Protein AF-A0A8S2SMK5-F1 (afdb_monomer_lite)

Organism: NCBI:txid1234261

Foldseek 3Di:
DLLVVLLVVLVCLVVDPLVVCVVVCVVSLVVLLVVLVVCLVVLVNLQDLVSVVVSLSSLLSSLSSCLRHPLVCNVVSVVSLLSSLLSQLQDPDQSSVLVSLVVLLVLQVLQPDPVCVVSSSHDHLVVSLVSCLVSLVLLSLVVHDPVDPSSVVSNVSVCVSNVVVDDPVSVVVSVVSD

Sequence (178 aa):
EYNALLSIFANCLDYIFIDKYQHLFNEHVEQAMKHVKKVLNEEENIFEVTTSDSMFDLLTTLKTICCSAWSDRIEIIHKLQLNIISKLLQSPNMKLKTNALEELVIMIENSTTVLLNVTHKSIDCDILSQWIIESSIVSEVLKGDMNNSNYITNTGKLFKFIGPKLTKTDIETIWKAE

Structure (mmCIF, N/CA/C/O backbone):
data_AF-A0A8S2SMK5-F1
#
_entry.id   AF-A0A8S2SMK5-F1
#
loop_
_atom_site.group_PDB
_atom_site.id
_atom_site.type_symbol
_atom_site.label_atom_id
_atom_site.label_alt_id
_atom_site.label_comp_id
_atom_site.label_asym_id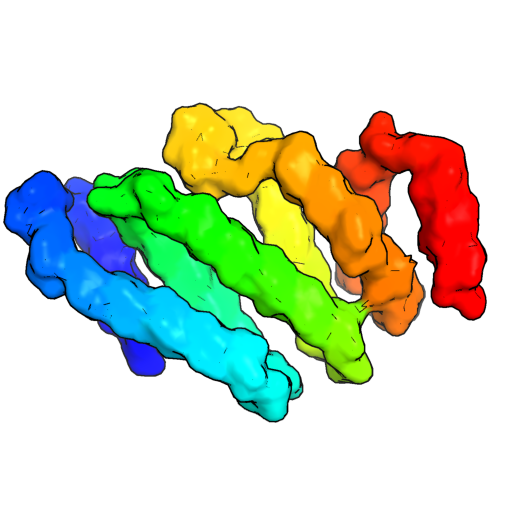
_atom_site.label_entity_id
_atom_site.label_seq_id
_atom_site.pdbx_PDB_ins_code
_atom_site.Cartn_x
_atom_site.Cartn_y
_atom_site.Cartn_z
_atom_site.occupancy
_atom_site.B_iso_or_equiv
_atom_site.auth_seq_id
_atom_site.auth_comp_id
_atom_site.auth_asym_id
_atom_site.auth_atom_id
_atom_site.pdbx_PDB_model_num
ATOM 1 N N . GLU A 1 1 ? 20.115 1.189 2.488 1.00 68.62 1 GLU A N 1
ATOM 2 C CA . GLU A 1 1 ? 21.110 1.072 1.391 1.00 68.62 1 GLU A CA 1
ATOM 3 C C . GLU A 1 1 ? 20.470 0.794 0.030 1.00 68.62 1 GLU A C 1
ATOM 5 O O . GLU A 1 1 ? 20.688 1.590 -0.875 1.00 68.62 1 GLU A O 1
ATOM 10 N N . TYR A 1 2 ? 19.621 -0.236 -0.116 1.00 81.06 2 TYR A N 1
ATOM 11 C CA . TYR A 1 2 ? 18.936 -0.544 -1.389 1.00 81.06 2 TYR A CA 1
ATOM 12 C C . TYR A 1 2 ? 18.244 0.664 -2.043 1.00 81.06 2 TYR A C 1
ATOM 14 O O . TYR A 1 2 ? 18.456 0.922 -3.225 1.00 81.06 2 TYR A O 1
ATOM 22 N N . ASN A 1 3 ? 17.473 1.443 -1.275 1.00 85.69 3 ASN A N 1
ATOM 23 C CA . ASN A 1 3 ? 16.759 2.602 -1.819 1.00 85.69 3 ASN A CA 1
ATOM 24 C C . ASN A 1 3 ? 17.701 3.702 -2.342 1.00 85.69 3 ASN A C 1
ATOM 26 O O . ASN A 1 3 ? 17.424 4.324 -3.361 1.00 85.69 3 ASN A O 1
ATOM 30 N N . ALA A 1 4 ? 18.849 3.917 -1.694 1.00 85.56 4 ALA A N 1
ATOM 31 C CA . ALA A 1 4 ? 19.801 4.946 -2.113 1.00 85.56 4 ALA A CA 1
ATOM 32 C C . ALA A 1 4 ? 20.405 4.637 -3.494 1.00 85.56 4 ALA A C 1
ATOM 34 O O . ALA A 1 4 ? 20.601 5.540 -4.298 1.00 85.56 4 ALA A O 1
ATOM 35 N N . LEU A 1 5 ? 20.649 3.358 -3.790 1.00 85.12 5 LEU A N 1
ATOM 36 C CA . LEU A 1 5 ? 21.163 2.928 -5.093 1.00 85.12 5 LEU A CA 1
ATOM 37 C C . LEU A 1 5 ? 20.062 2.894 -6.158 1.00 85.12 5 LEU A C 1
ATOM 39 O O . LEU A 1 5 ? 20.245 3.395 -7.266 1.00 85.12 5 LEU A O 1
ATOM 43 N N . LEU A 1 6 ? 18.909 2.314 -5.820 1.00 86.62 6 LEU A N 1
ATOM 44 C CA . LEU A 1 6 ? 17.818 2.137 -6.774 1.00 86.62 6 LEU A CA 1
ATOM 45 C C . LEU A 1 6 ? 17.124 3.456 -7.130 1.00 86.62 6 LEU A C 1
ATOM 47 O O . LEU A 1 6 ? 16.672 3.599 -8.260 1.00 86.62 6 LEU A O 1
ATOM 51 N N . SER A 1 7 ? 17.070 4.434 -6.225 1.00 87.19 7 SER A N 1
ATOM 52 C CA . SER A 1 7 ? 16.447 5.736 -6.513 1.00 87.19 7 SER A CA 1
ATOM 53 C C . SER A 1 7 ? 17.208 6.519 -7.586 1.00 87.19 7 SER A C 1
ATOM 55 O O . SER A 1 7 ? 16.588 7.129 -8.453 1.00 87.19 7 SER A O 1
ATOM 57 N N . ILE A 1 8 ? 18.545 6.435 -7.607 1.00 84.38 8 ILE A N 1
ATOM 58 C CA . ILE A 1 8 ? 19.367 7.011 -8.684 1.00 84.38 8 ILE A CA 1
ATOM 59 C C . ILE A 1 8 ? 19.000 6.363 -10.019 1.00 84.38 8 ILE A C 1
ATOM 61 O O . ILE A 1 8 ? 18.773 7.063 -11.002 1.00 84.38 8 ILE A O 1
ATOM 65 N N . PHE A 1 9 ? 18.892 5.032 -10.046 1.00 82.94 9 PHE A N 1
ATOM 66 C CA . PHE A 1 9 ? 18.474 4.320 -11.249 1.00 82.94 9 PHE A CA 1
ATOM 67 C C . PHE A 1 9 ? 17.063 4.727 -11.688 1.00 82.94 9 PHE A C 1
ATOM 69 O O . PHE A 1 9 ? 16.876 5.027 -12.863 1.00 82.94 9 PHE A O 1
ATOM 76 N N . ALA A 1 10 ? 16.109 4.820 -10.754 1.00 84.38 10 ALA A N 1
ATOM 77 C CA . ALA A 1 10 ? 14.742 5.259 -11.026 1.00 84.38 10 ALA A CA 1
ATOM 78 C C . ALA A 1 10 ? 14.699 6.644 -11.696 1.00 84.38 10 ALA A C 1
ATOM 80 O O . ALA A 1 10 ? 14.004 6.824 -12.692 1.00 84.38 10 ALA A O 1
ATOM 81 N N . ASN A 1 11 ? 15.513 7.587 -11.216 1.00 85.44 11 ASN A N 1
ATOM 82 C CA . ASN A 1 11 ? 15.624 8.934 -11.785 1.00 85.44 11 ASN A CA 1
ATOM 83 C C . ASN A 1 11 ? 16.280 8.962 -13.174 1.00 85.44 11 ASN A C 1
ATOM 85 O O . ASN A 1 11 ? 16.116 9.926 -13.920 1.00 85.44 11 ASN A O 1
ATOM 89 N N . CYS A 1 12 ? 17.042 7.927 -13.524 1.00 85.00 12 CYS A N 1
ATOM 90 C CA . CYS A 1 12 ? 17.715 7.817 -14.812 1.00 85.00 12 CYS A CA 1
ATOM 91 C C . CYS A 1 12 ? 16.944 6.977 -15.840 1.00 85.00 12 CYS A C 1
ATOM 93 O O . CYS A 1 12 ? 17.407 6.886 -16.976 1.00 85.00 12 CYS A O 1
ATOM 95 N N . LEU A 1 13 ? 15.799 6.377 -15.487 1.00 82.19 13 LEU A N 1
ATOM 96 C CA . LEU A 1 13 ? 15.061 5.453 -16.364 1.00 82.19 13 LEU A CA 1
ATOM 97 C C . LEU A 1 13 ? 14.728 6.064 -17.728 1.00 82.19 13 LEU A C 1
ATOM 99 O O . LEU A 1 13 ? 14.891 5.389 -18.739 1.00 82.19 13 LEU A O 1
ATOM 103 N N . ASP A 1 14 ? 14.355 7.344 -17.763 1.00 80.50 14 ASP A N 1
ATOM 104 C CA . ASP A 1 14 ? 14.006 8.058 -19.001 1.00 80.50 14 ASP A CA 1
ATOM 105 C C . ASP A 1 14 ? 15.197 8.227 -19.963 1.00 80.50 14 ASP A C 1
ATOM 107 O O . ASP A 1 14 ? 15.019 8.476 -21.155 1.00 80.50 1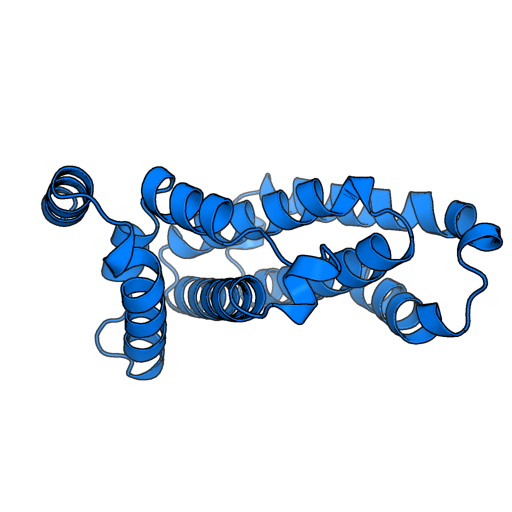4 ASP A O 1
ATOM 111 N N . TYR A 1 15 ? 16.423 8.077 -19.457 1.00 82.44 15 TYR A N 1
ATOM 112 C CA . TYR A 1 15 ? 17.667 8.234 -20.213 1.00 82.44 15 TYR A CA 1
ATOM 113 C C . TYR A 1 15 ? 18.342 6.896 -20.531 1.00 82.44 15 TYR A C 1
ATOM 115 O O . TYR A 1 15 ? 19.330 6.858 -21.269 1.00 82.44 15 TYR A O 1
ATOM 123 N N . ILE A 1 16 ? 17.841 5.792 -19.970 1.00 81.50 16 ILE A N 1
ATOM 124 C CA . ILE A 1 16 ? 18.416 4.460 -20.134 1.00 81.50 16 ILE A CA 1
ATOM 125 C C . ILE A 1 16 ? 17.614 3.695 -21.179 1.00 81.50 16 ILE A C 1
ATOM 127 O O . ILE A 1 16 ? 16.389 3.641 -21.150 1.00 81.50 16 ILE A O 1
ATOM 131 N N . PHE A 1 17 ? 18.323 3.027 -22.088 1.00 81.31 17 PHE A N 1
ATOM 132 C CA . PHE A 1 17 ? 17.701 2.113 -23.041 1.00 81.31 17 PHE A CA 1
ATOM 133 C C . PHE A 1 17 ? 17.264 0.830 -22.313 1.00 81.31 17 PHE A C 1
ATOM 135 O O . PHE A 1 17 ? 18.019 -0.146 -22.244 1.00 81.31 17 PHE A O 1
ATOM 142 N N . ILE A 1 18 ? 16.076 0.871 -21.700 1.00 80.69 18 ILE A N 1
ATOM 143 C CA . ILE A 1 18 ? 15.608 -0.125 -20.726 1.00 80.69 18 ILE A CA 1
ATOM 144 C C . I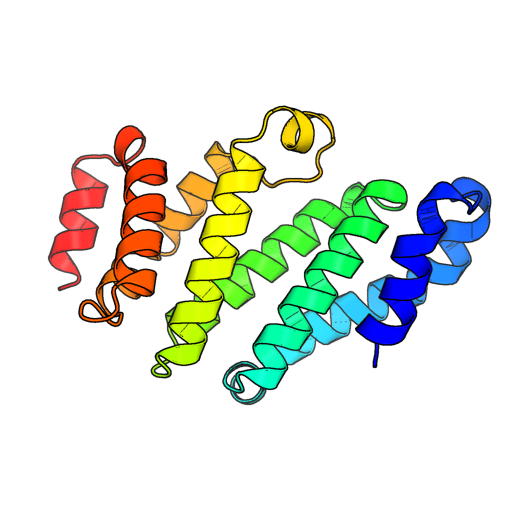LE A 1 18 ? 15.659 -1.548 -21.289 1.00 80.69 18 ILE A C 1
ATOM 146 O O . ILE A 1 18 ? 16.208 -2.440 -20.644 1.00 80.69 18 ILE A O 1
ATOM 150 N N . ASP A 1 19 ? 15.254 -1.729 -22.547 1.00 81.00 19 ASP A N 1
ATOM 151 C CA . ASP A 1 19 ? 15.229 -3.026 -23.232 1.00 81.00 19 ASP A CA 1
ATOM 152 C C . ASP A 1 19 ? 16.602 -3.699 -23.271 1.00 81.00 19 ASP A C 1
ATOM 154 O O . ASP A 1 19 ? 16.720 -4.923 -23.182 1.00 81.00 19 ASP A O 1
ATOM 158 N N . LYS A 1 20 ? 17.661 -2.887 -23.367 1.00 81.50 20 LYS A N 1
ATOM 159 C CA . LYS A 1 20 ? 19.040 -3.360 -23.449 1.00 81.50 20 LYS A CA 1
ATOM 160 C C . LYS A 1 20 ? 19.637 -3.629 -22.074 1.00 81.50 20 LYS A C 1
ATOM 162 O O . LYS A 1 20 ? 20.402 -4.578 -21.931 1.00 81.50 20 LYS A O 1
ATOM 167 N N . TYR A 1 21 ? 19.316 -2.811 -21.074 1.00 80.94 21 TYR A N 1
ATOM 168 C CA . TYR A 1 21 ? 20.013 -2.815 -19.783 1.00 80.94 21 TYR A CA 1
ATOM 169 C C . TYR A 1 21 ? 19.212 -3.415 -18.624 1.00 80.94 21 TYR A C 1
ATOM 171 O O . TYR A 1 21 ? 19.798 -3.661 -17.572 1.00 80.94 21 TYR A O 1
ATOM 179 N N . GLN A 1 22 ? 17.926 -3.731 -18.812 1.00 83.75 22 GLN A N 1
ATOM 180 C CA . GLN A 1 22 ? 17.062 -4.342 -17.793 1.00 83.75 22 GLN A CA 1
ATOM 181 C C . GLN A 1 22 ? 17.732 -5.531 -17.084 1.00 83.75 22 GLN A C 1
ATOM 183 O O . GLN A 1 22 ? 17.763 -5.598 -15.857 1.00 83.75 22 GLN A O 1
ATOM 188 N N . HIS A 1 23 ? 18.371 -6.430 -17.835 1.00 84.75 23 HIS A N 1
ATOM 189 C CA . HIS A 1 23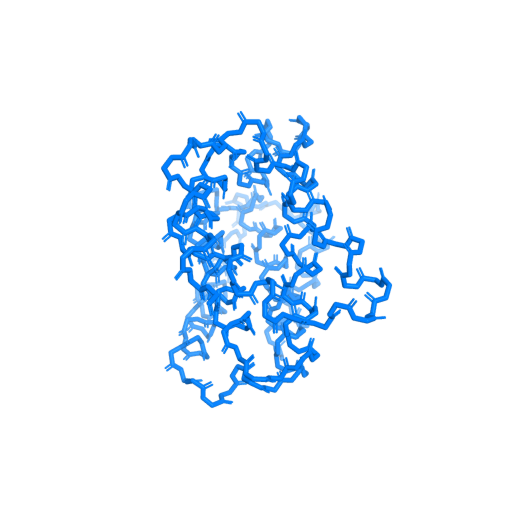 ? 18.969 -7.653 -17.296 1.00 84.75 23 HIS A CA 1
ATOM 190 C C . HIS A 1 23 ? 20.065 -7.399 -16.245 1.00 84.75 23 HIS A C 1
ATOM 192 O O . HIS A 1 23 ? 20.220 -8.217 -15.343 1.00 84.75 23 HIS A O 1
ATOM 198 N N . LEU A 1 24 ? 20.779 -6.267 -16.314 1.00 83.62 24 LEU A N 1
ATOM 199 C CA . LEU A 1 24 ? 21.824 -5.905 -15.345 1.00 83.62 24 LEU A CA 1
ATOM 200 C C . LEU A 1 24 ? 21.243 -5.533 -13.975 1.00 83.62 24 LEU A C 1
ATOM 202 O O . LEU A 1 24 ? 21.856 -5.774 -12.936 1.00 83.62 24 LEU A O 1
ATOM 206 N N . PHE A 1 25 ? 20.048 -4.946 -13.971 1.00 83.38 25 PHE A N 1
ATOM 207 C CA . PHE A 1 25 ? 19.390 -4.465 -12.757 1.00 83.38 25 PHE A CA 1
ATOM 208 C C . PHE A 1 25 ? 18.401 -5.477 -12.182 1.00 83.38 25 PHE A C 1
ATOM 210 O O . PHE A 1 25 ? 18.034 -5.371 -11.014 1.00 83.38 25 PHE A O 1
ATOM 217 N N . ASN A 1 26 ? 18.017 -6.484 -12.969 1.00 87.44 26 ASN A N 1
ATOM 218 C CA . ASN A 1 26 ? 17.040 -7.495 -12.589 1.00 87.44 26 ASN A CA 1
ATOM 219 C C . ASN A 1 26 ? 17.343 -8.145 -11.229 1.00 87.44 26 ASN A C 1
ATOM 221 O O . ASN A 1 26 ? 16.477 -8.215 -10.360 1.00 87.44 26 ASN A O 1
ATOM 225 N N . GLU A 1 27 ? 18.584 -8.593 -11.029 1.00 88.38 27 GLU A N 1
ATOM 226 C CA . GLU A 1 27 ? 18.980 -9.252 -9.783 1.00 88.38 27 GLU A CA 1
ATOM 227 C C . GLU A 1 27 ? 18.865 -8.310 -8.577 1.00 88.38 27 GLU A C 1
ATOM 229 O O . GLU A 1 27 ? 18.391 -8.712 -7.517 1.00 88.38 27 GLU A O 1
ATOM 234 N N . HIS A 1 28 ? 19.228 -7.040 -8.746 1.00 88.19 28 HIS A N 1
ATOM 235 C CA . HIS A 1 28 ? 19.186 -6.040 -7.682 1.00 88.19 28 HIS A CA 1
ATOM 236 C C . HIS A 1 28 ? 17.747 -5.694 -7.280 1.00 88.19 28 HIS A C 1
ATOM 238 O O . HIS A 1 28 ? 17.453 -5.557 -6.092 1.00 88.19 28 HIS A O 1
ATOM 244 N N . VAL A 1 29 ? 16.838 -5.609 -8.256 1.00 89.81 29 VAL A N 1
ATOM 245 C CA . VAL A 1 29 ? 15.400 -5.432 -8.007 1.00 89.81 29 VAL A CA 1
ATOM 246 C C . VAL A 1 29 ? 14.833 -6.644 -7.266 1.00 89.81 29 VAL A C 1
ATOM 248 O O . VAL A 1 29 ? 14.162 -6.479 -6.248 1.00 89.81 29 VAL A O 1
ATOM 251 N N . GLU A 1 30 ? 15.177 -7.863 -7.690 1.00 90.75 30 GLU A N 1
ATOM 252 C CA . GLU A 1 30 ? 14.767 -9.092 -6.999 1.00 90.75 30 GLU A CA 1
ATOM 253 C C . GLU A 1 30 ? 15.295 -9.168 -5.562 1.00 90.75 30 GLU A C 1
ATOM 255 O O . GLU A 1 30 ? 14.567 -9.545 -4.642 1.00 90.75 30 GLU A O 1
ATOM 260 N N . GLN A 1 31 ? 16.555 -8.796 -5.338 1.00 91.19 31 GLN A N 1
ATOM 261 C CA . GLN A 1 31 ? 17.145 -8.756 -4.001 1.00 91.19 31 GLN A CA 1
ATOM 262 C C . GLN A 1 31 ? 16.448 -7.725 -3.106 1.00 91.19 31 GLN A C 1
ATOM 264 O O . GLN A 1 31 ? 16.132 -8.040 -1.960 1.00 91.19 31 GLN A O 1
ATOM 269 N N . ALA A 1 32 ? 16.137 -6.535 -3.625 1.00 91.75 32 ALA A N 1
ATOM 270 C CA . ALA A 1 32 ? 15.398 -5.519 -2.883 1.00 91.75 32 ALA A CA 1
ATOM 271 C C . ALA A 1 32 ? 13.969 -5.980 -2.541 1.00 91.75 32 ALA A C 1
ATOM 273 O O . ALA A 1 32 ? 13.531 -5.836 -1.401 1.00 91.75 32 ALA A O 1
ATOM 274 N N . MET A 1 33 ? 13.264 -6.627 -3.474 1.00 91.06 33 MET A N 1
ATOM 275 C CA . MET A 1 33 ? 11.945 -7.214 -3.204 1.00 91.06 33 MET A CA 1
ATOM 276 C C . MET A 1 33 ? 12.015 -8.340 -2.162 1.00 91.06 33 MET A C 1
ATOM 278 O O . MET A 1 33 ? 11.153 -8.433 -1.286 1.00 91.06 33 MET A O 1
ATOM 282 N N . LYS A 1 34 ? 13.044 -9.197 -2.220 1.00 91.25 34 LYS A N 1
ATOM 283 C CA . LYS A 1 34 ? 13.296 -10.231 -1.201 1.00 91.25 34 LYS A CA 1
ATOM 284 C C . LYS A 1 34 ? 13.612 -9.622 0.159 1.00 91.25 34 LYS A C 1
ATOM 286 O O . LYS A 1 34 ? 13.148 -10.150 1.163 1.00 91.25 34 LYS A O 1
ATOM 291 N N . HIS A 1 35 ? 14.357 -8.521 0.196 1.00 90.00 35 HIS A N 1
ATOM 292 C CA . HIS A 1 35 ? 14.642 -7.796 1.427 1.00 90.00 35 HIS A CA 1
ATOM 293 C C . HIS A 1 35 ? 13.355 -7.262 2.063 1.00 90.00 35 HIS A C 1
ATOM 295 O O . HIS A 1 35 ? 13.103 -7.562 3.225 1.00 90.00 35 HIS A O 1
ATOM 301 N N . VAL A 1 36 ? 12.488 -6.594 1.291 1.00 89.75 36 VAL A N 1
ATOM 302 C CA . VAL A 1 36 ? 11.178 -6.135 1.789 1.00 89.75 36 VAL A CA 1
ATOM 303 C C . VAL A 1 36 ? 10.347 -7.306 2.316 1.00 89.75 36 VAL A C 1
ATOM 305 O O . VAL A 1 36 ? 9.804 -7.224 3.411 1.00 89.75 36 VAL A O 1
ATOM 308 N N . LYS A 1 37 ? 10.291 -8.433 1.592 1.00 89.38 37 LYS A N 1
ATOM 309 C CA . LYS A 1 37 ? 9.600 -9.653 2.056 1.00 89.38 37 LYS A CA 1
ATOM 310 C C . LYS A 1 37 ? 10.181 -10.204 3.357 1.00 89.38 37 LYS A C 1
ATOM 312 O O . LYS A 1 37 ? 9.432 -10.660 4.211 1.00 89.38 37 LYS A O 1
ATOM 317 N N . LYS A 1 38 ? 11.506 -10.195 3.495 1.00 88.38 38 LYS A N 1
ATOM 318 C CA . LYS A 1 38 ? 12.193 -10.677 4.693 1.00 88.38 38 LYS A CA 1
ATOM 319 C C . LYS A 1 38 ? 11.853 -9.801 5.897 1.00 88.38 38 LYS A C 1
ATOM 321 O O . LYS A 1 38 ? 11.398 -10.337 6.898 1.00 88.38 38 LYS A O 1
ATOM 326 N N . VAL A 1 39 ? 11.986 -8.481 5.759 1.00 84.75 39 VAL A N 1
ATOM 327 C CA . VAL A 1 39 ? 11.618 -7.524 6.814 1.00 84.75 39 VAL A CA 1
ATOM 328 C C . VAL A 1 39 ? 10.131 -7.643 7.144 1.00 84.75 39 VAL A C 1
ATOM 330 O O . VAL A 1 39 ? 9.778 -7.687 8.312 1.00 84.75 39 VAL A O 1
ATOM 333 N N . LEU A 1 40 ? 9.265 -7.814 6.136 1.00 83.94 40 LEU A N 1
ATOM 334 C CA . LEU A 1 40 ? 7.834 -8.045 6.337 1.00 83.94 40 LEU A CA 1
ATOM 335 C C . LEU A 1 40 ? 7.551 -9.284 7.212 1.00 83.94 40 LEU A C 1
ATOM 337 O O . LEU A 1 40 ? 6.578 -9.296 7.965 1.00 83.94 40 LEU A O 1
ATOM 341 N N . ASN A 1 41 ? 8.367 -10.332 7.104 1.00 83.31 41 ASN A N 1
ATOM 342 C CA . ASN A 1 41 ? 8.210 -11.566 7.876 1.00 83.31 41 ASN A CA 1
ATOM 343 C C . ASN A 1 41 ? 8.839 -11.486 9.276 1.00 83.31 41 ASN A C 1
ATOM 345 O O . ASN A 1 41 ? 8.419 -12.216 10.168 1.00 83.31 41 ASN A O 1
ATOM 349 N N . GLU A 1 42 ? 9.822 -10.612 9.474 1.00 80.56 42 GLU A N 1
ATOM 350 C CA . GLU A 1 42 ? 10.478 -10.366 10.758 1.00 80.56 42 GLU A CA 1
ATOM 351 C C . GLU A 1 42 ? 9.703 -9.277 11.514 1.00 80.56 42 GLU A C 1
ATOM 353 O O . GLU A 1 42 ? 9.991 -8.089 11.390 1.00 80.56 42 GLU A O 1
ATOM 358 N N . GLU A 1 43 ? 8.674 -9.691 12.263 1.00 66.81 43 GLU A N 1
ATOM 359 C CA . GLU A 1 43 ? 7.679 -8.794 12.876 1.00 66.81 43 GLU A CA 1
ATOM 360 C C . GLU A 1 43 ? 8.294 -7.630 13.665 1.00 66.81 43 GLU A C 1
ATOM 362 O O . GLU A 1 43 ? 7.827 -6.504 13.533 1.00 66.81 43 GLU A O 1
ATOM 367 N N . GLU A 1 44 ? 9.375 -7.864 14.410 1.00 70.69 44 GLU A N 1
ATOM 368 C CA . GLU A 1 44 ? 10.024 -6.847 15.248 1.00 70.69 44 GLU A CA 1
ATOM 369 C C . GLU A 1 44 ? 10.575 -5.651 14.450 1.00 70.69 44 GLU A C 1
ATOM 371 O O . GLU A 1 44 ? 10.475 -4.513 14.906 1.00 70.69 44 GLU A O 1
ATOM 376 N N . ASN A 1 45 ? 11.087 -5.875 13.236 1.00 68.12 45 ASN A N 1
ATOM 377 C CA . ASN A 1 45 ? 11.800 -4.848 12.465 1.00 68.12 45 ASN A CA 1
ATOM 378 C C . ASN A 1 45 ? 10.862 -3.791 11.858 1.00 68.12 45 ASN A C 1
ATOM 380 O O . ASN A 1 45 ? 11.250 -2.642 11.652 1.00 68.12 45 ASN A O 1
ATOM 384 N N . ILE A 1 46 ? 9.612 -4.160 11.567 1.00 72.75 46 ILE A N 1
ATOM 385 C CA . ILE A 1 46 ? 8.622 -3.262 10.946 1.00 72.75 46 ILE A CA 1
ATOM 386 C C . ILE A 1 46 ? 8.092 -2.234 11.945 1.00 72.75 46 ILE A C 1
ATOM 388 O O . ILE A 1 46 ? 7.642 -1.160 11.546 1.00 72.75 46 ILE A O 1
ATOM 392 N N . PHE A 1 47 ? 8.136 -2.547 13.242 1.00 77.44 47 PHE A N 1
ATOM 393 C CA . PHE A 1 47 ? 7.586 -1.683 14.283 1.00 77.44 47 PHE A CA 1
ATOM 394 C C . PHE A 1 47 ? 8.484 -0.484 14.634 1.00 77.44 47 PHE A C 1
ATOM 396 O O . PHE A 1 47 ? 8.175 0.296 15.540 1.00 77.44 47 PHE A O 1
ATOM 403 N N . GLU A 1 48 ? 9.566 -0.281 13.885 1.00 82.62 48 GLU A N 1
ATOM 404 C CA . GLU A 1 48 ? 10.369 0.932 13.927 1.00 82.62 48 GLU A CA 1
ATOM 405 C C . GLU A 1 48 ? 9.920 1.930 12.853 1.00 82.62 48 GLU A C 1
ATOM 407 O O . GLU A 1 48 ? 9.874 1.624 11.662 1.00 82.62 48 GLU A O 1
ATOM 412 N N . VAL A 1 49 ? 9.647 3.171 13.267 1.00 75.88 49 VAL A N 1
ATOM 413 C CA . VAL A 1 49 ? 9.148 4.234 12.372 1.00 75.88 49 VAL A CA 1
ATOM 414 C C . VAL A 1 49 ? 10.123 4.511 11.230 1.00 75.88 49 VAL A C 1
ATOM 416 O O . VAL A 1 49 ? 9.723 4.554 10.071 1.00 75.88 49 VAL A O 1
ATOM 419 N N . THR A 1 50 ? 11.414 4.620 11.544 1.00 79.31 50 THR A N 1
ATOM 420 C CA . THR A 1 50 ? 12.481 4.826 10.555 1.00 79.31 50 THR A CA 1
ATOM 421 C C . THR A 1 50 ? 12.528 3.709 9.519 1.00 79.31 50 THR A C 1
ATOM 423 O O . THR A 1 50 ? 12.732 3.966 8.334 1.00 79.31 50 THR A O 1
ATOM 426 N N . THR A 1 51 ? 12.305 2.472 9.959 1.00 81.06 51 THR A N 1
ATOM 427 C CA . THR A 1 51 ? 12.275 1.305 9.081 1.00 81.06 51 THR A CA 1
ATOM 428 C C . THR A 1 51 ? 11.032 1.344 8.197 1.00 81.06 51 THR A C 1
ATOM 430 O O . THR A 1 51 ? 11.161 1.152 6.989 1.00 81.06 51 THR A O 1
ATOM 433 N N . SER A 1 52 ? 9.860 1.694 8.741 1.00 81.06 52 SER A N 1
ATOM 434 C CA . SER A 1 52 ? 8.623 1.847 7.960 1.00 81.06 52 SER A CA 1
ATOM 435 C C . SER A 1 52 ? 8.730 2.898 6.850 1.00 81.06 52 SER A C 1
ATOM 437 O O . SER A 1 52 ? 8.432 2.583 5.698 1.00 81.06 52 SER A O 1
ATOM 439 N N . ASP A 1 53 ? 9.261 4.084 7.155 1.00 86.31 53 ASP A N 1
ATOM 440 C CA . ASP A 1 53 ? 9.433 5.162 6.174 1.00 86.31 53 ASP A CA 1
ATOM 441 C C . ASP A 1 53 ? 10.401 4.720 5.065 1.00 86.31 53 ASP A C 1
ATOM 443 O O . ASP A 1 53 ? 10.099 4.806 3.876 1.00 86.31 53 ASP A O 1
ATOM 447 N N . SER A 1 54 ? 11.526 4.104 5.452 1.00 87.69 54 SER A N 1
ATOM 448 C CA . SER A 1 54 ? 12.511 3.589 4.495 1.00 87.69 54 SER A CA 1
ATOM 449 C C . SER A 1 54 ? 11.962 2.478 3.588 1.00 87.69 54 SER A C 1
ATOM 451 O O . SER A 1 54 ? 12.400 2.339 2.441 1.00 87.69 54 SER A O 1
ATOM 453 N N . MET A 1 55 ? 11.004 1.683 4.080 1.00 89.19 55 MET A N 1
ATOM 454 C CA . MET A 1 55 ? 10.342 0.641 3.299 1.00 89.19 55 MET A CA 1
ATOM 455 C C . MET A 1 55 ? 9.366 1.233 2.287 1.00 89.19 55 MET A C 1
ATOM 457 O O . MET A 1 55 ? 9.346 0.766 1.148 1.00 89.19 55 MET A O 1
ATOM 461 N N . PHE A 1 56 ? 8.585 2.247 2.667 1.00 90.88 56 PHE A N 1
ATOM 462 C CA . PHE A 1 56 ? 7.689 2.929 1.732 1.00 90.88 56 PHE A CA 1
ATOM 463 C C . PHE A 1 56 ? 8.461 3.675 0.642 1.00 90.88 56 PHE A C 1
ATOM 465 O O . PHE A 1 56 ? 8.112 3.558 -0.537 1.00 90.88 56 PHE A O 1
ATOM 472 N N . ASP A 1 57 ? 9.583 4.311 0.988 1.00 91.06 57 ASP A N 1
ATOM 473 C CA . ASP A 1 57 ? 10.485 4.906 -0.000 1.00 91.06 57 ASP A CA 1
ATOM 474 C C . ASP A 1 57 ? 11.026 3.848 -0.976 1.00 91.06 57 ASP A C 1
ATOM 476 O O . ASP A 1 57 ? 10.987 4.024 -2.198 1.00 91.06 57 ASP A O 1
ATOM 480 N N . LEU A 1 58 ? 11.500 2.710 -0.450 1.00 92.06 58 LEU A N 1
ATOM 481 C CA . LEU A 1 58 ? 12.008 1.611 -1.272 1.00 92.06 58 LEU A CA 1
ATOM 482 C C . LEU A 1 58 ? 10.921 1.036 -2.187 1.00 92.06 58 LEU A C 1
ATOM 484 O O . LEU A 1 58 ? 11.185 0.787 -3.362 1.00 92.06 58 LEU A O 1
ATOM 488 N N . LEU A 1 59 ? 9.707 0.829 -1.677 1.00 91.62 59 LEU A N 1
ATOM 489 C CA . LEU A 1 59 ? 8.578 0.335 -2.466 1.00 91.62 59 LEU A CA 1
ATOM 490 C C . LEU A 1 59 ? 8.174 1.319 -3.562 1.00 91.62 59 LEU A C 1
ATOM 492 O O . LEU A 1 59 ? 7.909 0.888 -4.683 1.00 91.62 59 LEU A O 1
ATOM 496 N N . THR A 1 60 ? 8.191 2.621 -3.284 1.00 90.31 60 THR A N 1
ATOM 497 C CA . THR A 1 60 ? 7.917 3.665 -4.280 1.00 90.31 60 THR A CA 1
ATOM 498 C C . THR A 1 60 ? 8.961 3.656 -5.396 1.00 90.31 60 THR A C 1
ATOM 500 O O . THR A 1 60 ? 8.618 3.671 -6.585 1.00 90.31 60 THR A O 1
ATOM 503 N N . THR A 1 61 ? 10.239 3.539 -5.033 1.00 90.81 61 THR A N 1
ATOM 504 C CA . THR A 1 61 ? 11.345 3.391 -5.986 1.00 90.81 61 THR A CA 1
ATOM 505 C C . THR A 1 61 ? 11.197 2.118 -6.821 1.00 90.81 61 THR A C 1
ATOM 507 O O . THR A 1 61 ? 11.273 2.167 -8.051 1.00 90.81 61 THR A O 1
ATOM 510 N N . LEU A 1 62 ? 10.924 0.976 -6.181 1.00 91.50 62 LEU A N 1
ATOM 511 C CA . LEU A 1 62 ? 10.714 -0.302 -6.863 1.00 91.50 62 LEU A CA 1
ATOM 512 C C . LEU A 1 62 ? 9.514 -0.247 -7.808 1.00 91.50 62 LEU A C 1
ATOM 514 O O . LEU A 1 62 ? 9.612 -0.746 -8.930 1.00 91.50 62 LEU A O 1
ATOM 518 N N . LYS A 1 63 ? 8.410 0.384 -7.390 1.00 90.50 63 LYS A N 1
ATOM 519 C CA . LYS A 1 63 ? 7.222 0.579 -8.226 1.00 90.50 63 LYS A CA 1
ATOM 520 C C . LYS A 1 63 ? 7.584 1.356 -9.482 1.00 90.50 63 LYS A C 1
ATOM 522 O O . LYS A 1 63 ? 7.254 0.918 -10.578 1.00 90.50 63 LYS A O 1
ATOM 527 N N . THR A 1 64 ? 8.302 2.466 -9.326 1.00 88.19 64 THR A N 1
ATOM 528 C CA . THR A 1 64 ? 8.740 3.320 -10.438 1.00 88.19 64 THR A CA 1
ATOM 529 C C . THR A 1 64 ? 9.586 2.537 -11.440 1.00 88.19 64 THR A C 1
ATOM 531 O O . THR A 1 64 ? 9.306 2.562 -12.635 1.00 88.19 64 THR A O 1
ATOM 534 N N . ILE A 1 65 ? 10.558 1.764 -10.949 1.00 88.38 65 ILE A N 1
ATOM 535 C CA . ILE A 1 65 ? 11.412 0.916 -11.787 1.00 88.38 65 ILE A CA 1
ATOM 536 C C . ILE A 1 65 ? 10.604 -0.162 -12.511 1.00 88.38 65 ILE A C 1
ATOM 538 O O . ILE A 1 65 ? 10.736 -0.321 -13.724 1.00 88.38 65 ILE A O 1
ATOM 542 N N . CYS A 1 66 ? 9.754 -0.895 -11.792 1.00 89.06 66 CYS A N 1
ATOM 543 C CA . CYS A 1 66 ? 8.991 -1.995 -12.378 1.00 89.06 66 CYS A CA 1
ATOM 544 C C . CYS A 1 66 ? 7.937 -1.499 -13.369 1.00 89.06 66 CYS A C 1
ATOM 546 O O . CYS A 1 66 ? 7.723 -2.146 -14.384 1.00 89.06 66 CYS A O 1
ATOM 548 N N . CYS A 1 67 ? 7.358 -0.314 -13.167 1.00 86.62 67 CYS A N 1
ATOM 549 C CA . CYS A 1 67 ? 6.471 0.291 -14.161 1.00 86.62 67 CYS A CA 1
ATOM 550 C C . CYS A 1 67 ? 7.158 0.522 -15.512 1.00 86.62 67 CYS A C 1
ATOM 552 O O . CYS A 1 67 ? 6.504 0.410 -16.546 1.00 86.62 67 CYS A O 1
ATOM 554 N N . SER A 1 68 ? 8.456 0.832 -15.510 1.00 84.31 68 SER A N 1
ATOM 555 C CA . SER A 1 68 ? 9.212 1.088 -16.739 1.00 84.31 68 SER A CA 1
ATOM 556 C C . SER A 1 68 ? 9.851 -0.169 -17.334 1.00 84.31 68 SER A C 1
ATOM 558 O O . SER A 1 68 ? 9.983 -0.252 -18.550 1.00 84.31 68 SER A O 1
ATOM 560 N N . ALA A 1 69 ? 10.271 -1.128 -16.502 1.00 84.88 69 ALA A N 1
ATOM 561 C CA . ALA A 1 69 ? 11.106 -2.255 -16.932 1.00 84.88 69 ALA A CA 1
ATOM 562 C C . ALA A 1 69 ? 10.477 -3.649 -16.746 1.00 84.88 69 ALA A C 1
ATOM 564 O O . ALA A 1 69 ? 10.842 -4.570 -17.469 1.00 84.88 69 ALA A O 1
ATOM 565 N N . TRP A 1 70 ? 9.559 -3.823 -15.788 1.00 87.81 70 TRP A N 1
ATOM 566 C CA . TRP A 1 70 ? 8.990 -5.122 -15.387 1.00 87.81 70 TRP A CA 1
ATOM 567 C C . TRP A 1 70 ? 7.534 -4.980 -14.948 1.00 87.81 70 TRP A C 1
ATOM 569 O O . TRP A 1 70 ? 7.205 -5.063 -13.758 1.00 87.81 70 TRP A O 1
ATOM 579 N N . SER A 1 71 ? 6.649 -4.726 -15.910 1.00 84.56 71 SER A N 1
ATOM 580 C CA . SER A 1 71 ? 5.227 -4.513 -15.624 1.00 84.56 71 SER A CA 1
ATOM 581 C C . SER A 1 71 ? 4.562 -5.727 -14.965 1.00 84.56 71 SER A C 1
ATOM 583 O O . SER A 1 71 ? 3.637 -5.567 -14.171 1.00 84.56 71 SER A O 1
ATOM 585 N N . ASP A 1 72 ? 5.100 -6.926 -15.197 1.00 86.88 72 ASP A N 1
ATOM 586 C CA . ASP A 1 72 ? 4.708 -8.188 -14.566 1.00 86.88 72 ASP A CA 1
ATOM 587 C C . ASP A 1 72 ? 4.911 -8.210 -13.039 1.00 86.88 72 ASP A C 1
ATOM 589 O O . ASP A 1 72 ? 4.281 -9.002 -12.340 1.00 86.88 72 ASP A O 1
ATOM 593 N N . ARG A 1 73 ? 5.754 -7.327 -12.487 1.00 89.06 73 ARG A N 1
ATOM 594 C CA . ARG A 1 73 ? 6.086 -7.299 -11.048 1.00 89.06 73 ARG A CA 1
ATOM 595 C C . ARG A 1 73 ? 5.317 -6.262 -10.248 1.00 89.06 73 ARG A C 1
ATOM 597 O O . ARG A 1 73 ? 5.381 -6.279 -9.017 1.00 89.06 73 ARG A O 1
ATOM 604 N N . ILE A 1 74 ? 4.578 -5.378 -10.915 1.00 89.12 74 ILE A N 1
ATOM 605 C CA . ILE A 1 74 ? 3.835 -4.289 -10.268 1.00 89.12 74 ILE A CA 1
ATOM 606 C C . ILE A 1 74 ? 2.825 -4.843 -9.257 1.00 89.12 74 ILE A C 1
ATOM 608 O O . ILE A 1 74 ? 2.737 -4.347 -8.136 1.00 89.12 74 ILE A O 1
ATOM 612 N N . GLU A 1 75 ? 2.111 -5.915 -9.608 1.00 89.69 75 GLU A N 1
ATOM 613 C CA . GLU A 1 75 ? 1.129 -6.543 -8.718 1.00 89.69 75 GLU A CA 1
ATOM 614 C C . GLU A 1 75 ? 1.776 -7.064 -7.425 1.00 89.69 75 GLU A C 1
ATOM 616 O O . GLU A 1 75 ? 1.239 -6.888 -6.329 1.00 89.69 75 GLU A O 1
ATOM 621 N N . ILE A 1 76 ? 2.982 -7.635 -7.528 1.00 91.38 76 ILE A N 1
ATOM 622 C CA . ILE A 1 76 ? 3.745 -8.107 -6.367 1.00 91.38 76 ILE A CA 1
ATOM 623 C C . ILE A 1 76 ? 4.113 -6.926 -5.464 1.00 91.38 76 ILE A C 1
ATOM 625 O O . ILE A 1 76 ? 4.015 -7.041 -4.244 1.00 91.38 76 ILE A O 1
ATOM 629 N N . ILE A 1 77 ? 4.517 -5.794 -6.045 1.00 92.00 77 ILE A N 1
ATOM 630 C CA . ILE A 1 77 ? 4.871 -4.583 -5.293 1.00 92.00 77 ILE A CA 1
ATOM 631 C C . ILE A 1 77 ? 3.647 -4.007 -4.586 1.00 92.00 77 ILE A C 1
ATOM 633 O O . ILE A 1 77 ? 3.722 -3.744 -3.387 1.00 92.00 77 ILE A O 1
ATOM 637 N N . HIS A 1 78 ? 2.512 -3.885 -5.280 1.00 91.69 78 HIS A N 1
ATOM 638 C CA . HIS A 1 78 ? 1.261 -3.447 -4.662 1.00 91.69 78 HIS A CA 1
ATOM 639 C C . HIS A 1 78 ? 0.877 -4.357 -3.493 1.00 91.69 78 HIS A C 1
ATOM 641 O O . HIS A 1 78 ? 0.587 -3.869 -2.405 1.00 91.69 78 HIS A O 1
ATOM 647 N N . LYS A 1 79 ? 0.967 -5.682 -3.661 1.00 92.94 79 LYS A N 1
ATOM 648 C CA . LYS A 1 79 ? 0.684 -6.633 -2.580 1.00 92.94 79 LYS A CA 1
ATOM 649 C C . LYS A 1 79 ? 1.621 -6.462 -1.380 1.00 92.94 79 LYS A C 1
ATOM 651 O O . LYS A 1 79 ? 1.172 -6.560 -0.241 1.00 92.94 79 LYS A O 1
ATOM 656 N N . LEU A 1 80 ? 2.911 -6.200 -1.608 1.00 92.88 80 LEU A N 1
ATOM 657 C CA . LEU A 1 80 ? 3.855 -5.918 -0.521 1.00 92.88 80 LEU A CA 1
ATOM 658 C C . LEU A 1 80 ? 3.500 -4.626 0.218 1.00 92.88 80 LEU A C 1
ATOM 660 O O . LEU A 1 80 ? 3.498 -4.626 1.446 1.00 92.88 80 LEU A O 1
ATOM 664 N N . GLN A 1 81 ? 3.156 -3.565 -0.512 1.00 92.88 81 GLN A N 1
ATOM 665 C CA . GLN A 1 81 ? 2.749 -2.283 0.065 1.00 92.88 81 GLN A CA 1
ATOM 666 C C . GLN A 1 81 ? 1.498 -2.434 0.939 1.00 92.88 81 GLN A C 1
ATOM 668 O O . GLN A 1 81 ? 1.507 -2.021 2.097 1.00 92.88 81 GLN A O 1
ATOM 673 N N . LEU A 1 82 ? 0.468 -3.123 0.434 1.00 94.56 82 LEU A N 1
ATOM 674 C CA . LEU A 1 82 ? -0.753 -3.422 1.187 1.00 94.56 82 LEU A CA 1
ATOM 675 C C . LEU A 1 82 ? -0.468 -4.232 2.460 1.00 94.56 82 LEU A C 1
ATOM 677 O O . LEU A 1 82 ? -0.980 -3.912 3.531 1.00 94.56 82 LEU A O 1
ATOM 681 N N . ASN A 1 83 ? 0.394 -5.249 2.376 1.00 92.56 83 ASN A N 1
ATOM 682 C CA . ASN A 1 83 ? 0.754 -6.056 3.541 1.00 92.56 83 ASN A CA 1
ATOM 683 C C . ASN A 1 83 ? 1.481 -5.238 4.621 1.00 92.56 83 ASN A C 1
ATOM 685 O O . ASN A 1 83 ? 1.209 -5.428 5.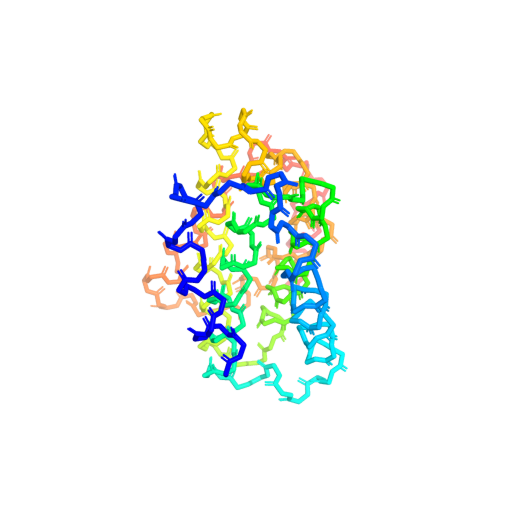806 1.00 92.56 83 ASN A O 1
ATOM 689 N N . ILE A 1 84 ? 2.387 -4.333 4.232 1.00 91.75 84 ILE A N 1
ATOM 690 C CA . ILE A 1 84 ? 3.064 -3.438 5.183 1.00 91.75 84 ILE A CA 1
ATOM 691 C C . ILE A 1 84 ? 2.046 -2.508 5.844 1.00 91.75 84 ILE A C 1
ATOM 693 O O . ILE A 1 84 ? 2.019 -2.431 7.070 1.00 91.75 84 ILE A O 1
ATOM 697 N N . ILE A 1 85 ? 1.171 -1.865 5.061 1.00 94.06 85 ILE A N 1
ATOM 698 C CA . ILE A 1 85 ? 0.112 -0.986 5.587 1.00 94.06 85 ILE A CA 1
ATOM 699 C C . ILE A 1 85 ? -0.751 -1.738 6.606 1.00 94.06 85 ILE A C 1
ATOM 701 O O . ILE A 1 85 ? -0.958 -1.244 7.713 1.00 94.06 85 ILE A O 1
ATOM 705 N N . SER A 1 86 ? -1.197 -2.955 6.275 1.00 93.38 86 SER A N 1
ATOM 706 C CA . SER A 1 86 ? -1.997 -3.781 7.186 1.00 93.38 86 SER A CA 1
ATOM 707 C C . SER A 1 86 ? -1.281 -4.040 8.511 1.00 93.38 86 SER A C 1
ATOM 709 O O . SER A 1 86 ? -1.888 -3.884 9.569 1.00 93.38 86 SER A O 1
ATOM 711 N N . LYS A 1 87 ? 0.002 -4.425 8.476 1.00 90.88 87 LYS A N 1
ATOM 712 C CA . LYS A 1 87 ? 0.770 -4.709 9.698 1.00 90.88 87 LYS A CA 1
ATOM 713 C C . LYS A 1 87 ? 0.996 -3.460 10.546 1.00 90.88 87 LYS A C 1
ATOM 715 O O . LYS A 1 87 ? 0.887 -3.517 11.768 1.00 90.88 87 LYS A O 1
ATOM 720 N N . LEU A 1 88 ? 1.297 -2.329 9.912 1.00 91.69 88 LEU A N 1
ATOM 721 C CA . LEU A 1 88 ? 1.527 -1.070 10.617 1.00 91.69 88 LEU A CA 1
ATOM 722 C C . LEU A 1 88 ? 0.246 -0.529 11.264 1.00 91.69 88 LEU A C 1
ATOM 724 O O . LEU A 1 88 ? 0.304 -0.033 12.386 1.00 91.69 88 LEU A O 1
ATOM 728 N N . LEU A 1 89 ? -0.912 -0.676 10.612 1.00 91.88 89 LEU A N 1
ATOM 729 C CA . LEU A 1 89 ? -2.208 -0.289 11.183 1.00 91.88 89 LEU A CA 1
ATOM 730 C C . LEU A 1 89 ? -2.617 -1.144 12.390 1.00 91.88 89 LEU A C 1
ATOM 732 O O . LEU A 1 89 ? -3.265 -0.633 13.301 1.00 91.88 89 LEU A O 1
ATOM 736 N N . GLN A 1 90 ? -2.196 -2.410 12.425 1.00 90.19 90 GLN A N 1
ATOM 737 C CA . GLN A 1 90 ? -2.391 -3.312 13.568 1.00 90.19 90 GLN A CA 1
ATOM 738 C C . GLN A 1 90 ? -1.401 -3.052 14.717 1.00 90.19 90 GLN A C 1
ATOM 740 O O . GLN A 1 90 ? -1.585 -3.561 15.822 1.00 90.19 90 GLN A O 1
ATOM 745 N N . SER A 1 91 ? -0.346 -2.262 14.488 1.00 88.06 91 SER A N 1
ATOM 746 C CA . SER A 1 91 ? 0.638 -1.943 15.523 1.00 88.06 91 SER A CA 1
ATOM 747 C C . SER A 1 91 ? 0.018 -1.119 16.657 1.00 88.06 91 SER A C 1
ATOM 749 O O . SER A 1 91 ? -0.760 -0.206 16.390 1.00 88.06 91 SER A O 1
ATOM 751 N N . PRO A 1 92 ? 0.420 -1.317 17.925 1.00 86.12 92 PRO A N 1
ATOM 752 C CA . PRO A 1 92 ? 0.033 -0.411 19.008 1.00 86.12 92 PRO A CA 1
ATOM 753 C C . PRO A 1 92 ? 0.643 1.000 18.873 1.00 86.12 92 PRO A C 1
ATOM 755 O O . PRO A 1 92 ? 0.220 1.920 19.570 1.00 86.12 92 PRO A O 1
ATOM 758 N N . ASN A 1 93 ? 1.646 1.201 18.009 1.00 89.62 93 ASN A N 1
ATOM 759 C CA . ASN A 1 93 ? 2.323 2.487 17.859 1.00 89.62 93 ASN A CA 1
ATOM 760 C C . ASN A 1 93 ? 1.534 3.450 16.952 1.00 89.62 93 ASN A C 1
ATOM 762 O O . ASN A 1 93 ? 1.465 3.279 15.735 1.00 89.62 93 ASN A O 1
ATOM 766 N N . MET A 1 94 ? 1.017 4.531 17.540 1.00 89.38 94 MET A N 1
ATOM 767 C CA . MET A 1 94 ? 0.196 5.528 16.838 1.00 89.38 94 MET A CA 1
ATOM 768 C C . MET A 1 94 ? 0.918 6.234 15.691 1.00 89.38 94 MET A C 1
ATOM 770 O O . MET A 1 94 ? 0.283 6.608 14.704 1.00 89.38 94 MET A O 1
ATOM 774 N N . LYS A 1 95 ? 2.242 6.400 15.784 1.00 89.31 95 LYS A N 1
ATOM 775 C CA . LYS A 1 95 ? 3.017 7.018 14.707 1.00 89.31 95 LYS A CA 1
ATOM 776 C C . LYS A 1 95 ? 3.057 6.107 13.481 1.00 89.31 95 LYS A C 1
ATOM 778 O O . LYS A 1 95 ? 2.810 6.574 12.379 1.00 89.31 95 LYS A O 1
ATOM 783 N N . LEU A 1 96 ? 3.249 4.804 13.684 1.00 90.56 96 LEU A N 1
ATOM 784 C CA . LEU A 1 96 ? 3.188 3.821 12.597 1.00 90.56 96 LEU A CA 1
ATOM 785 C C . LEU A 1 96 ? 1.803 3.758 11.959 1.00 90.56 96 LEU A C 1
ATOM 787 O O . LEU A 1 96 ? 1.701 3.754 10.736 1.00 90.56 96 LEU A O 1
ATOM 791 N N . LYS A 1 97 ? 0.738 3.764 12.775 1.00 92.75 97 LYS A N 1
ATOM 792 C CA . LYS A 1 97 ? -0.639 3.817 12.263 1.00 92.75 97 LYS A CA 1
ATOM 793 C C . LYS A 1 97 ? -0.881 5.062 11.414 1.00 92.75 97 LYS A C 1
ATOM 795 O O . LYS A 1 97 ? -1.541 4.978 10.384 1.00 92.75 97 LYS A O 1
ATOM 800 N N . THR A 1 98 ? -0.364 6.210 11.852 1.00 91.25 98 THR A N 1
ATOM 801 C CA . THR A 1 98 ? -0.492 7.481 11.124 1.00 91.25 98 THR A CA 1
ATOM 802 C C . THR A 1 98 ? 0.222 7.408 9.779 1.00 91.25 98 THR A C 1
ATOM 804 O O . THR A 1 98 ? -0.414 7.666 8.763 1.00 91.25 98 THR A O 1
ATOM 807 N N . ASN A 1 99 ? 1.481 6.959 9.755 1.00 90.94 99 ASN A N 1
ATOM 808 C CA . ASN A 1 99 ? 2.255 6.818 8.518 1.00 90.94 99 ASN A CA 1
ATOM 809 C C . ASN A 1 99 ? 1.590 5.825 7.548 1.00 90.94 99 ASN A C 1
ATOM 811 O O . ASN A 1 99 ? 1.468 6.091 6.357 1.00 90.94 99 ASN A O 1
ATOM 815 N N . ALA A 1 100 ? 1.091 4.695 8.056 1.00 93.50 100 ALA A N 1
ATOM 816 C CA . ALA A 1 100 ? 0.392 3.705 7.240 1.00 93.50 100 ALA A CA 1
ATOM 817 C C . ALA A 1 100 ? -0.923 4.238 6.652 1.00 93.50 100 ALA A C 1
ATOM 819 O O . ALA A 1 100 ? -1.259 3.931 5.509 1.00 93.50 100 ALA A O 1
ATOM 820 N N . LEU A 1 101 ? -1.666 5.040 7.420 1.00 94.94 101 LEU A N 1
ATOM 821 C CA . LEU A 1 101 ? -2.886 5.685 6.947 1.00 94.94 101 LEU A CA 1
ATOM 822 C C . LEU A 1 101 ? -2.587 6.772 5.902 1.00 94.94 101 LEU A C 1
ATOM 824 O O . LEU A 1 101 ? -3.320 6.882 4.922 1.00 94.94 101 LEU A O 1
ATOM 828 N N . GLU A 1 102 ? -1.523 7.555 6.086 1.00 93.06 102 GLU A N 1
ATOM 829 C CA . GLU A 1 102 ? -1.054 8.529 5.091 1.00 93.06 102 GLU A CA 1
ATOM 830 C C . GLU A 1 102 ? -0.704 7.844 3.768 1.00 93.06 102 GLU A C 1
ATOM 832 O O . GLU A 1 102 ? -1.212 8.240 2.717 1.00 93.06 102 GLU A O 1
ATOM 837 N N . GLU A 1 103 ? 0.063 6.756 3.824 1.00 93.19 103 GLU A N 1
ATOM 838 C CA . GLU A 1 103 ? 0.417 5.976 2.640 1.00 93.19 103 GLU A CA 1
ATOM 839 C C . GLU A 1 103 ? -0.820 5.367 1.957 1.00 93.19 103 GLU A C 1
ATOM 841 O O . GLU A 1 103 ? -0.962 5.423 0.733 1.00 93.19 103 GLU A O 1
ATOM 846 N N . LEU A 1 104 ? -1.771 4.838 2.735 1.00 95.00 104 LEU A N 1
ATOM 847 C CA . LEU A 1 104 ? -3.030 4.314 2.202 1.00 95.00 104 LEU A CA 1
ATOM 848 C C . LEU A 1 104 ? -3.844 5.399 1.485 1.00 95.00 104 LEU A C 1
ATOM 850 O O . LEU A 1 104 ? -4.405 5.149 0.418 1.00 95.00 104 LEU A O 1
ATOM 854 N N . VAL A 1 105 ? -3.901 6.610 2.040 1.00 94.44 105 VAL A N 1
ATOM 855 C CA . VAL A 1 105 ? -4.566 7.750 1.397 1.00 94.44 105 VAL A CA 1
ATOM 856 C C . VAL A 1 105 ? -3.882 8.113 0.080 1.00 94.44 105 VAL A C 1
ATOM 858 O O . VAL A 1 105 ? -4.577 8.328 -0.912 1.00 94.44 105 VAL A O 1
ATOM 861 N N . ILE A 1 106 ? -2.549 8.111 0.029 1.00 92.12 106 ILE A N 1
ATOM 862 C CA . ILE A 1 106 ? -1.795 8.335 -1.214 1.00 92.12 106 ILE A CA 1
ATOM 863 C C . ILE A 1 106 ? -2.132 7.253 -2.251 1.00 92.12 106 ILE A C 1
ATOM 865 O O . ILE A 1 106 ? -2.343 7.557 -3.429 1.00 92.12 106 ILE A O 1
ATOM 869 N N . MET A 1 107 ? -2.235 5.983 -1.843 1.00 91.50 107 MET A N 1
ATOM 870 C CA . MET A 1 107 ? -2.663 4.899 -2.737 1.00 91.50 107 MET A CA 1
ATOM 871 C C . MET A 1 107 ? -4.085 5.111 -3.268 1.00 91.50 107 MET A C 1
ATOM 873 O O . MET A 1 107 ? -4.318 4.918 -4.463 1.00 91.50 107 MET A O 1
ATOM 877 N N . ILE A 1 108 ? -5.017 5.547 -2.416 1.00 92.38 108 ILE A N 1
ATOM 878 C CA . ILE A 1 108 ? -6.395 5.874 -2.803 1.00 92.38 108 ILE A CA 1
ATOM 879 C C . ILE A 1 108 ? -6.408 7.001 -3.839 1.00 92.38 108 ILE A C 1
ATOM 881 O O . ILE A 1 108 ? -6.985 6.842 -4.917 1.00 92.38 108 ILE A O 1
ATOM 885 N N . GLU A 1 109 ? -5.731 8.114 -3.559 1.00 91.06 109 GLU A N 1
ATOM 886 C CA . GLU A 1 109 ? -5.651 9.264 -4.465 1.00 91.06 109 GLU A CA 1
ATOM 887 C C . GLU A 1 109 ? -5.067 8.848 -5.829 1.00 91.06 109 GLU A C 1
ATOM 889 O O . GLU A 1 109 ? -5.640 9.150 -6.882 1.00 91.06 109 GLU A O 1
ATOM 894 N N . ASN A 1 110 ? -4.013 8.029 -5.826 1.00 88.25 110 ASN A N 1
ATOM 895 C CA . ASN A 1 110 ? -3.425 7.483 -7.047 1.00 88.25 110 ASN A CA 1
ATOM 896 C C . ASN A 1 110 ? -4.375 6.536 -7.804 1.00 88.25 110 ASN A C 1
ATOM 898 O O . ASN A 1 110 ? -4.462 6.626 -9.025 1.00 88.25 110 ASN A O 1
ATOM 902 N N . SER A 1 111 ? -5.120 5.671 -7.104 1.00 86.19 111 SER A N 1
ATOM 903 C CA . SER A 1 111 ? -6.081 4.725 -7.708 1.00 86.19 111 SER A CA 1
ATOM 904 C C . SER A 1 111 ? -7.305 5.401 -8.333 1.00 86.19 111 SER A C 1
ATOM 906 O O . SER A 1 111 ? -7.959 4.839 -9.208 1.00 86.19 111 SER A O 1
ATOM 908 N N . THR A 1 112 ? -7.634 6.620 -7.904 1.00 84.38 112 THR A N 1
ATOM 909 C CA . THR A 1 112 ? -8.724 7.416 -8.499 1.00 84.38 112 THR A CA 1
ATOM 910 C C . THR A 1 112 ? -8.250 8.286 -9.663 1.00 84.38 112 THR A C 1
ATOM 912 O O . THR A 1 112 ? -9.061 8.791 -10.442 1.00 84.38 112 THR A O 1
ATOM 915 N N . THR A 1 113 ? -6.934 8.432 -9.833 1.00 82.38 113 THR A N 1
ATOM 916 C CA . THR A 1 113 ? -6.341 9.227 -10.905 1.00 82.38 113 THR A CA 1
ATOM 917 C C . THR A 1 113 ? -6.303 8.422 -12.204 1.00 82.38 113 THR A C 1
ATOM 919 O O . THR A 1 113 ? -5.472 7.533 -12.387 1.00 82.38 113 THR A O 1
ATOM 922 N N . VAL A 1 114 ? -7.172 8.785 -13.154 1.00 69.81 114 VAL A N 1
ATOM 923 C CA . VAL A 1 114 ? -7.338 8.096 -14.451 1.00 69.81 114 VAL A CA 1
ATOM 924 C C . VAL A 1 114 ? -6.005 7.882 -15.183 1.00 69.81 114 VAL A C 1
ATOM 926 O O . VAL A 1 114 ? -5.762 6.802 -15.714 1.00 69.81 114 VAL A O 1
ATOM 929 N N . LEU A 1 115 ? -5.108 8.874 -15.173 1.00 65.25 115 LEU A N 1
ATOM 930 C CA . LEU A 1 115 ? -3.811 8.796 -15.855 1.00 65.25 115 LEU A CA 1
ATOM 931 C C . LEU A 1 115 ? -2.888 7.698 -15.286 1.00 65.25 115 LEU A C 1
ATOM 933 O O . LEU A 1 115 ? -2.154 7.049 -16.034 1.00 65.25 115 LEU A O 1
ATOM 937 N N . LEU A 1 116 ? -2.923 7.474 -13.971 1.00 66.75 116 LEU A N 1
ATOM 938 C CA . LEU A 1 116 ? -2.095 6.461 -13.314 1.00 66.75 116 LEU A CA 1
ATOM 939 C C . LEU A 1 116 ? -2.655 5.050 -13.535 1.00 66.75 116 LEU A C 1
ATOM 941 O O . LEU A 1 116 ? -1.879 4.126 -13.783 1.00 66.75 116 LEU A O 1
ATOM 945 N N . ASN A 1 117 ? -3.983 4.908 -13.576 1.00 59.97 117 ASN A N 1
ATOM 946 C CA . ASN A 1 117 ? -4.635 3.630 -13.877 1.00 59.97 117 ASN A CA 1
ATOM 947 C C . ASN A 1 117 ? -4.365 3.177 -15.314 1.00 59.97 117 ASN A C 1
ATOM 949 O O . ASN A 1 117 ? -4.018 2.022 -15.542 1.00 59.97 117 ASN A O 1
ATOM 953 N N . VAL A 1 118 ? -4.455 4.095 -16.284 1.00 59.06 118 VAL A N 1
ATOM 954 C CA . VAL A 1 118 ? -4.190 3.793 -17.704 1.00 59.06 118 VAL A CA 1
ATOM 955 C C . VAL A 1 118 ? -2.739 3.360 -17.934 1.00 59.06 118 VAL A C 1
ATOM 957 O O . VAL A 1 118 ? -2.458 2.586 -18.842 1.00 59.06 118 VAL A O 1
ATOM 960 N N . THR A 1 119 ? -1.809 3.827 -17.099 1.00 61.22 119 THR A N 1
ATOM 961 C CA . THR A 1 119 ? -0.391 3.447 -17.180 1.00 61.22 119 THR A CA 1
ATOM 962 C C . THR A 1 119 ? -0.034 2.237 -16.310 1.00 61.22 119 THR A C 1
ATOM 964 O O . THR A 1 119 ? 1.145 1.908 -16.204 1.00 61.22 119 THR A O 1
ATOM 967 N N . HIS A 1 120 ? -1.023 1.575 -15.691 1.00 64.38 120 HIS A N 1
ATOM 968 C CA . HIS A 1 120 ? -0.840 0.486 -14.721 1.00 64.38 120 HIS A CA 1
ATOM 969 C C . HIS A 1 120 ? 0.094 0.845 -13.546 1.00 64.38 120 HIS A C 1
ATOM 971 O O . HIS A 1 120 ? 0.653 -0.033 -12.895 1.00 64.38 120 HIS A O 1
ATOM 977 N N . LYS A 1 121 ? 0.260 2.143 -13.247 1.00 74.50 121 LYS A N 1
ATOM 978 C CA . LYS A 1 121 ? 1.145 2.658 -12.183 1.00 74.50 121 LYS A CA 1
ATOM 979 C C . LYS A 1 121 ? 0.476 2.707 -10.805 1.00 74.50 121 LYS A C 1
ATOM 981 O O . LYS A 1 121 ? 1.126 3.034 -9.802 1.00 74.50 121 LYS A O 1
ATOM 986 N N . SER A 1 122 ? -0.820 2.429 -10.755 1.00 83.75 122 SER A N 1
ATOM 987 C CA . SER A 1 122 ? -1.650 2.392 -9.554 1.00 83.75 122 SER A CA 1
ATOM 988 C C . SER A 1 122 ? -2.436 1.090 -9.483 1.00 83.75 122 SER A C 1
ATOM 990 O O . SER A 1 122 ? -2.709 0.443 -10.494 1.00 83.75 122 SER A O 1
ATOM 992 N N . ILE A 1 123 ? -2.772 0.698 -8.256 1.00 86.69 123 ILE A N 1
ATOM 993 C CA . ILE A 1 123 ? -3.706 -0.391 -8.005 1.00 86.69 123 ILE A CA 1
ATOM 994 C C . ILE A 1 123 ? -5.101 0.012 -8.491 1.00 86.69 123 ILE A C 1
ATOM 996 O O . ILE A 1 123 ? -5.499 1.170 -8.352 1.00 86.69 123 ILE A O 1
ATOM 1000 N N . ASP A 1 124 ? -5.830 -0.947 -9.055 1.00 88.56 124 ASP A N 1
ATOM 1001 C CA . ASP A 1 124 ? -7.211 -0.731 -9.463 1.00 88.56 124 ASP A CA 1
ATOM 1002 C C . ASP A 1 124 ? -8.088 -0.345 -8.258 1.00 88.56 124 ASP A C 1
ATOM 1004 O O . ASP A 1 124 ? -7.943 -0.875 -7.151 1.00 88.56 124 ASP A O 1
ATOM 1008 N N . CYS A 1 125 ? -8.998 0.602 -8.482 1.00 89.19 125 CYS A N 1
ATOM 1009 C CA . CYS A 1 125 ? -9.857 1.166 -7.447 1.00 89.19 125 CYS A CA 1
ATOM 1010 C C . CYS A 1 125 ? -10.768 0.110 -6.803 1.00 89.19 125 CYS A C 1
ATOM 1012 O O . CYS A 1 125 ? -11.001 0.158 -5.591 1.00 89.19 125 CYS A O 1
ATOM 1014 N N . ASP A 1 126 ? -11.290 -0.843 -7.576 1.00 88.00 126 ASP A N 1
ATOM 1015 C CA . ASP A 1 126 ? -12.168 -1.897 -7.067 1.00 88.00 126 ASP A CA 1
ATOM 1016 C C . ASP A 1 126 ? -11.375 -2.927 -6.268 1.00 88.00 126 ASP A C 1
ATOM 1018 O O . ASP A 1 126 ? -11.783 -3.260 -5.153 1.00 88.00 126 ASP A O 1
ATOM 1022 N N . ILE A 1 127 ? -10.188 -3.313 -6.748 1.00 89.94 127 ILE A N 1
ATOM 1023 C CA . ILE A 1 127 ? -9.275 -4.203 -6.010 1.00 89.94 127 ILE A CA 1
ATOM 1024 C C . ILE A 1 127 ? -8.876 -3.580 -4.665 1.00 89.94 127 ILE A C 1
ATOM 1026 O O . ILE A 1 127 ? -8.960 -4.238 -3.626 1.00 89.94 127 ILE A O 1
ATOM 1030 N N . LEU A 1 128 ? -8.474 -2.304 -4.657 1.00 92.44 128 LEU A N 1
ATOM 1031 C CA . LEU A 1 128 ? -8.089 -1.608 -3.427 1.00 92.44 128 LEU A CA 1
ATOM 1032 C C . LEU A 1 128 ? -9.261 -1.506 -2.443 1.00 92.44 128 LEU A C 1
ATOM 1034 O O . LEU A 1 128 ? -9.084 -1.712 -1.245 1.00 92.44 128 LEU A O 1
ATOM 1038 N N . SER A 1 129 ? -10.462 -1.215 -2.944 1.00 89.94 129 SER A N 1
ATOM 1039 C CA . SER A 1 129 ? -11.660 -1.109 -2.104 1.00 89.94 129 SER A CA 1
ATOM 1040 C C . SER A 1 129 ? -12.028 -2.442 -1.465 1.00 89.94 129 SER A C 1
ATOM 1042 O O . SER A 1 129 ? -12.288 -2.494 -0.265 1.00 89.94 129 SER A O 1
ATOM 1044 N N . GLN A 1 130 ? -12.013 -3.518 -2.255 1.00 90.81 130 GLN A N 1
ATOM 1045 C CA . GLN A 1 130 ? -12.284 -4.866 -1.770 1.00 90.81 130 GLN A CA 1
ATOM 1046 C C . GLN A 1 130 ? -11.274 -5.268 -0.691 1.00 90.81 130 GLN A C 1
ATOM 1048 O O . GLN A 1 130 ? -11.671 -5.721 0.380 1.00 90.81 130 GLN A O 1
ATOM 1053 N N . TRP A 1 131 ? -9.984 -5.004 -0.917 1.00 94.25 131 TRP A N 1
ATOM 1054 C CA . TRP A 1 131 ? -8.945 -5.288 0.070 1.00 94.25 131 TRP A CA 1
ATOM 1055 C C . TRP A 1 131 ? -9.149 -4.535 1.397 1.00 94.25 131 TRP A C 1
ATOM 1057 O O . TRP A 1 131 ? -8.980 -5.138 2.459 1.00 94.25 131 TRP A O 1
ATOM 1067 N N . ILE A 1 132 ? -9.536 -3.249 1.359 1.00 91.62 132 ILE A N 1
ATOM 1068 C CA . ILE A 1 132 ? -9.804 -2.445 2.570 1.00 91.62 132 ILE A CA 1
ATOM 1069 C C . ILE A 1 132 ? -10.920 -3.080 3.413 1.00 91.62 132 ILE A C 1
ATOM 1071 O O . ILE A 1 132 ? -10.812 -3.122 4.642 1.00 91.62 132 ILE A O 1
ATOM 1075 N N . ILE A 1 133 ? -11.978 -3.565 2.756 1.00 87.94 133 ILE A N 1
ATOM 1076 C CA . ILE A 1 133 ? -13.131 -4.193 3.410 1.00 87.94 133 ILE A CA 1
ATOM 1077 C C . ILE A 1 133 ? -12.730 -5.556 3.989 1.00 87.94 133 ILE A C 1
ATOM 1079 O O . ILE A 1 133 ? -12.896 -5.789 5.185 1.00 87.94 133 ILE A O 1
ATOM 1083 N N . GLU A 1 134 ? -12.143 -6.434 3.171 1.00 88.50 134 GLU A N 1
ATOM 1084 C CA . GLU A 1 134 ? -11.780 -7.802 3.567 1.00 88.50 134 GLU A CA 1
ATOM 1085 C C . GLU A 1 134 ? -10.721 -7.840 4.676 1.00 88.50 134 GLU A C 1
ATOM 1087 O O . GLU A 1 134 ? -10.778 -8.684 5.569 1.00 88.50 134 GLU A O 1
ATOM 1092 N N . SER A 1 135 ? -9.776 -6.898 4.662 1.00 87.81 135 SER A N 1
ATOM 1093 C CA . SER A 1 135 ? -8.680 -6.845 5.638 1.00 87.81 135 SER A CA 1
ATOM 1094 C C . SER A 1 135 ? -9.054 -6.112 6.934 1.00 87.81 135 SER A C 1
ATOM 1096 O O . SER A 1 135 ? -8.187 -5.885 7.774 1.00 87.81 135 SER A O 1
ATOM 1098 N N . SER A 1 136 ? -10.327 -5.729 7.120 1.00 87.00 136 SER A N 1
ATOM 1099 C CA . SER A 1 136 ? -10.821 -5.006 8.310 1.00 87.00 136 SER A CA 1
ATOM 1100 C C . SER A 1 136 ? -10.049 -3.714 8.623 1.00 87.00 136 SER A C 1
ATOM 1102 O O . SER A 1 136 ? -9.956 -3.283 9.774 1.00 87.00 136 SER A O 1
ATOM 1104 N N . ILE A 1 137 ? -9.512 -3.062 7.588 1.00 91.50 137 ILE A N 1
ATOM 1105 C CA . ILE A 1 137 ? -8.664 -1.866 7.712 1.00 91.50 137 ILE A CA 1
ATOM 1106 C C . ILE A 1 137 ? -9.428 -0.716 8.359 1.00 91.50 137 ILE A C 1
ATOM 1108 O O . ILE A 1 137 ? -8.879 0.022 9.171 1.00 91.50 137 ILE A O 1
ATOM 1112 N N . VAL A 1 138 ? -10.716 -0.592 8.035 1.00 88.38 138 VAL A N 1
ATOM 1113 C CA . VAL A 1 138 ? -11.594 0.439 8.596 1.00 88.38 138 VAL A CA 1
ATOM 1114 C C . VAL A 1 138 ? -11.644 0.344 10.119 1.00 88.38 138 VAL A C 1
ATOM 1116 O O . VAL A 1 138 ? -11.473 1.352 10.800 1.00 88.38 138 VAL A O 1
ATOM 1119 N N . SER A 1 139 ? -11.804 -0.865 10.655 1.00 88.06 139 SER A N 1
ATOM 1120 C CA . SER A 1 139 ? -11.843 -1.103 12.099 1.00 88.06 139 SER A CA 1
ATOM 1121 C C . SER A 1 139 ? -10.505 -0.773 12.764 1.00 88.06 139 SER A C 1
ATOM 1123 O O . SER A 1 139 ? -10.481 -0.173 13.835 1.00 88.06 139 SER A O 1
ATOM 1125 N N . GLU A 1 140 ? -9.380 -1.104 12.126 1.00 90.31 140 GLU A N 1
ATOM 1126 C CA . GLU A 1 140 ? -8.049 -0.782 12.663 1.00 90.31 140 GLU A CA 1
ATOM 1127 C C . GLU A 1 140 ? -7.746 0.721 12.668 1.00 90.31 140 GLU A C 1
ATOM 1129 O O . GLU A 1 140 ? -7.107 1.220 13.601 1.00 90.31 140 GLU A O 1
ATOM 1134 N N . VAL A 1 141 ? -8.251 1.451 11.669 1.00 90.19 141 VAL A N 1
ATOM 1135 C CA . VAL A 1 141 ? -8.146 2.913 11.591 1.00 90.19 141 VAL A CA 1
ATOM 1136 C C . VAL A 1 141 ? -9.027 3.593 12.643 1.00 90.19 141 VAL A C 1
ATOM 1138 O O . VAL A 1 141 ? -8.606 4.570 13.257 1.00 90.19 141 VAL A O 1
ATOM 1141 N N . LEU A 1 142 ? -10.224 3.069 12.922 1.00 88.69 142 LEU A N 1
ATOM 1142 C CA . LEU A 1 142 ? -11.096 3.619 13.969 1.00 88.69 142 LEU A CA 1
ATOM 1143 C C . LEU A 1 142 ? -10.491 3.500 15.378 1.00 88.69 142 LEU A C 1
ATOM 1145 O O . LEU A 1 142 ? -10.709 4.380 16.207 1.00 88.69 142 LEU A O 1
ATOM 1149 N N . LYS A 1 143 ? -9.656 2.482 15.626 1.00 87.56 143 LYS A N 1
ATOM 1150 C CA . LYS A 1 143 ? -8.860 2.330 16.863 1.00 87.56 143 LYS A CA 1
ATOM 1151 C C . LYS A 1 143 ? -7.666 3.302 16.952 1.00 87.56 143 LYS A C 1
ATOM 1153 O O . LYS A 1 143 ? -6.813 3.146 17.827 1.00 87.56 143 LYS A O 1
ATOM 1158 N N . GLY A 1 144 ? -7.520 4.215 15.993 1.00 87.06 144 GLY A N 1
ATOM 1159 C CA . GLY A 1 144 ? -6.438 5.192 15.911 1.00 87.06 144 GLY A CA 1
ATOM 1160 C C . GLY A 1 144 ? -6.654 6.453 16.757 1.00 87.06 144 GLY A C 1
ATOM 1161 O O . GLY A 1 144 ? -7.501 6.500 17.646 1.00 87.06 144 GLY A O 1
ATOM 1162 N N . ASP A 1 145 ? -5.838 7.488 16.512 1.00 86.44 145 ASP A N 1
ATOM 1163 C CA . ASP A 1 145 ? -5.863 8.722 17.309 1.00 86.44 145 ASP A CA 1
ATOM 1164 C C . ASP A 1 145 ? -6.939 9.665 16.777 1.00 86.44 145 ASP A C 1
ATOM 1166 O O . ASP A 1 145 ? -6.686 10.544 15.951 1.00 86.44 145 ASP A O 1
ATOM 1170 N N . MET A 1 146 ? -8.156 9.491 17.282 1.00 85.31 146 MET A N 1
ATOM 1171 C CA . MET A 1 146 ? -9.306 10.315 16.914 1.00 85.31 146 MET A CA 1
ATOM 1172 C C . MET A 1 146 ? -9.286 11.721 17.537 1.00 85.31 146 MET A C 1
ATOM 1174 O O . MET A 1 146 ? -10.246 12.466 17.366 1.00 85.31 146 MET A O 1
ATOM 1178 N N . ASN A 1 147 ? -8.209 12.109 18.231 1.00 85.12 147 ASN A N 1
ATOM 1179 C CA . ASN A 1 147 ? -7.984 13.487 18.676 1.00 85.12 147 ASN A CA 1
ATOM 1180 C C . ASN A 1 147 ? -7.018 14.244 17.751 1.00 85.12 147 ASN A C 1
ATOM 1182 O O . ASN A 1 147 ? -6.960 15.476 17.785 1.00 85.12 147 ASN A O 1
ATOM 1186 N N . ASN A 1 148 ? -6.261 13.531 16.912 1.00 90.00 148 ASN A N 1
ATOM 1187 C CA . ASN A 1 148 ? -5.331 14.127 15.964 1.00 90.00 148 ASN A CA 1
ATOM 1188 C C . ASN A 1 148 ? -6.067 14.564 14.689 1.00 90.00 148 ASN A C 1
ATOM 1190 O O . ASN A 1 148 ? -6.603 13.746 13.943 1.00 90.00 148 ASN A O 1
ATOM 1194 N N . SER A 1 149 ? -6.055 15.866 14.396 1.00 89.75 149 SER A N 1
ATOM 1195 C CA . SER A 1 149 ? -6.775 16.439 13.250 1.00 89.75 149 SER A CA 1
ATOM 1196 C C . SER A 1 149 ? -6.328 15.886 11.893 1.00 89.75 149 SER A C 1
ATOM 1198 O O . SER A 1 149 ? -7.161 15.711 11.000 1.00 89.75 149 SER A O 1
ATOM 1200 N N . ASN A 1 150 ? -5.038 15.580 11.729 1.00 88.94 150 ASN A N 1
ATOM 1201 C CA . ASN A 1 150 ? -4.502 14.996 10.500 1.00 88.94 150 ASN A CA 1
ATOM 1202 C C . ASN A 1 150 ? -4.977 13.547 10.338 1.00 88.94 150 ASN A C 1
ATOM 1204 O O . ASN A 1 150 ? -5.471 13.170 9.276 1.00 88.94 150 ASN A O 1
ATOM 1208 N N . TYR A 1 151 ? -4.925 12.769 11.422 1.00 91.81 151 TYR A N 1
ATOM 1209 C CA . TYR A 1 151 ? -5.413 11.392 11.433 1.00 91.81 151 TYR A CA 1
ATOM 1210 C C . TYR A 1 151 ? -6.908 11.326 11.088 1.00 91.81 151 TYR A C 1
ATOM 1212 O O . TYR A 1 151 ? -7.295 10.617 10.165 1.00 91.81 151 TYR A O 1
ATOM 1220 N N . ILE A 1 152 ? -7.739 12.155 11.731 1.00 92.75 152 ILE A N 1
ATOM 1221 C CA . ILE A 1 152 ? -9.179 12.265 11.434 1.00 92.75 152 ILE A CA 1
ATOM 1222 C C . ILE A 1 152 ? -9.420 12.646 9.969 1.00 92.75 152 ILE A C 1
ATOM 1224 O O . ILE A 1 152 ? -10.305 12.089 9.318 1.00 92.75 152 ILE A O 1
ATOM 1228 N N . THR A 1 153 ? -8.641 13.589 9.433 1.00 93.56 153 THR A N 1
ATOM 1229 C CA . THR A 1 153 ? -8.765 14.019 8.034 1.00 93.56 153 THR A CA 1
ATOM 1230 C C . THR A 1 153 ? -8.505 12.856 7.079 1.00 93.56 153 THR A C 1
ATOM 1232 O O . THR A 1 153 ? -9.295 12.626 6.159 1.00 93.56 153 THR A O 1
ATOM 1235 N N . ASN A 1 154 ? -7.443 12.087 7.319 1.00 93.94 154 ASN A N 1
ATOM 1236 C CA . ASN A 1 154 ? -7.086 10.936 6.495 1.00 93.94 154 ASN A CA 1
ATOM 1237 C C . ASN A 1 154 ? -8.090 9.784 6.641 1.00 93.94 154 ASN A C 1
ATOM 1239 O O . ASN A 1 154 ? -8.505 9.202 5.639 1.00 93.94 154 ASN A O 1
ATOM 1243 N N . THR A 1 155 ? -8.589 9.535 7.852 1.00 92.81 155 THR A N 1
ATOM 1244 C CA . THR A 1 155 ? -9.703 8.611 8.099 1.00 92.81 155 THR A CA 1
ATOM 1245 C C . THR A 1 155 ? -10.947 9.038 7.318 1.00 92.81 155 THR A C 1
ATOM 1247 O O . THR A 1 155 ? -11.583 8.225 6.652 1.00 92.81 155 THR A O 1
ATOM 1250 N N . GLY A 1 156 ? -11.267 10.333 7.297 1.00 91.62 156 GLY A N 1
ATOM 1251 C CA . GLY A 1 156 ? -12.371 10.871 6.504 1.00 91.62 156 GLY A CA 1
ATOM 1252 C C . GLY A 1 156 ? -12.203 10.647 4.996 1.00 91.62 156 GLY A C 1
ATOM 1253 O O . GLY A 1 156 ? -13.183 10.348 4.311 1.00 91.62 156 GLY A O 1
ATOM 1254 N N . LYS A 1 157 ? -10.978 10.755 4.464 1.00 94.19 157 LYS A N 1
ATOM 1255 C CA . LYS A 1 157 ? -10.682 10.427 3.057 1.00 94.19 157 LYS A CA 1
ATOM 1256 C C . LYS A 1 157 ? -10.907 8.940 2.768 1.00 94.19 157 LYS A C 1
ATOM 1258 O O . LYS A 1 157 ? -11.562 8.620 1.777 1.00 94.19 157 LYS A O 1
ATOM 1263 N N . LEU A 1 158 ? -10.450 8.057 3.659 1.00 93.44 158 LEU A N 1
ATOM 1264 C CA . LEU A 1 158 ? -10.699 6.616 3.572 1.00 93.44 158 LEU A CA 1
ATOM 1265 C C . LEU A 1 158 ? -12.204 6.312 3.525 1.00 93.44 158 LEU A C 1
ATOM 1267 O O . LEU A 1 158 ? -12.662 5.633 2.609 1.00 93.44 158 LEU A O 1
ATOM 1271 N N . PHE A 1 159 ? -12.991 6.870 4.451 1.00 90.62 159 PHE A N 1
ATOM 1272 C CA . PHE A 1 159 ? -14.444 6.666 4.489 1.00 90.62 159 PHE A CA 1
ATOM 1273 C C . PHE A 1 159 ? -15.159 7.181 3.239 1.00 90.62 159 PHE A C 1
ATOM 1275 O O . PHE A 1 159 ? -16.076 6.527 2.748 1.00 90.62 159 PHE A O 1
ATOM 1282 N N . LYS A 1 160 ? -14.742 8.327 2.689 1.00 91.88 160 LYS A N 1
ATOM 1283 C CA . LYS A 1 160 ? -15.298 8.842 1.427 1.00 91.88 160 LYS A CA 1
ATOM 1284 C C . LYS A 1 160 ? -15.034 7.906 0.251 1.00 91.88 160 LYS A C 1
ATOM 1286 O O . LYS A 1 160 ? -15.881 7.804 -0.630 1.00 91.88 160 LYS A O 1
ATOM 1291 N N . PHE A 1 161 ? -13.881 7.241 0.241 1.00 91.81 161 PHE A N 1
ATOM 1292 C CA . PHE A 1 161 ? -13.509 6.297 -0.806 1.00 91.81 161 PHE A CA 1
ATOM 1293 C C . PHE A 1 161 ? -14.321 4.999 -0.736 1.00 91.81 161 PHE A C 1
ATOM 1295 O O . PHE A 1 161 ? -14.885 4.575 -1.742 1.00 91.81 161 PHE A O 1
ATOM 1302 N N . ILE A 1 162 ? -14.433 4.396 0.451 1.00 90.06 162 ILE A N 1
ATOM 1303 C CA . ILE A 1 162 ? -15.156 3.124 0.617 1.00 90.06 162 ILE A CA 1
ATOM 1304 C C . ILE A 1 162 ? -16.672 3.292 0.721 1.00 90.06 162 ILE A C 1
ATOM 1306 O O . ILE A 1 162 ? -17.406 2.366 0.397 1.00 90.06 162 ILE A O 1
ATOM 1310 N N . GLY A 1 163 ? -17.153 4.452 1.174 1.00 85.69 163 GLY A N 1
ATOM 1311 C CA . GLY A 1 163 ? -18.558 4.697 1.507 1.00 85.69 163 GLY A CA 1
ATOM 1312 C C . GLY A 1 163 ? -19.548 4.263 0.422 1.00 85.69 163 GLY A C 1
ATOM 1313 O O . GLY A 1 163 ? -20.493 3.548 0.744 1.00 85.69 163 GLY A O 1
ATOM 1314 N N . PRO A 1 164 ? -19.330 4.610 -0.862 1.00 85.94 164 PRO A N 1
ATOM 1315 C CA . PRO A 1 164 ? -20.201 4.182 -1.959 1.00 85.94 164 PRO A CA 1
ATOM 1316 C C . PRO A 1 164 ? -20.210 2.669 -2.229 1.00 85.94 164 PRO A C 1
ATOM 1318 O O . PRO A 1 164 ? -21.110 2.188 -2.913 1.00 85.94 164 PRO A O 1
ATOM 1321 N N . LYS A 1 165 ? -19.203 1.932 -1.745 1.00 83.06 165 LYS A N 1
ATOM 1322 C CA . LYS A 1 165 ? -18.984 0.501 -2.008 1.00 83.06 165 LYS A CA 1
ATOM 1323 C C . LYS A 1 165 ? -19.329 -0.393 -0.813 1.00 83.06 165 LYS A C 1
ATOM 1325 O O . LYS A 1 165 ? -19.388 -1.607 -0.972 1.00 83.06 165 LYS A O 1
ATOM 1330 N N . LEU A 1 166 ? -19.561 0.192 0.363 1.00 81.44 166 LEU A N 1
ATOM 1331 C CA . LEU A 1 166 ? -19.925 -0.545 1.570 1.00 81.44 166 LEU A CA 1
ATOM 1332 C C . LEU A 1 166 ? -21.361 -1.062 1.492 1.00 81.44 166 LEU A C 1
ATOM 1334 O O . LEU A 1 166 ? -22.307 -0.313 1.236 1.00 81.44 166 LEU A O 1
ATOM 1338 N N . THR A 1 167 ? -21.535 -2.344 1.793 1.00 82.50 167 THR A N 1
ATOM 1339 C CA . THR A 1 167 ? -22.856 -2.933 1.993 1.00 82.50 167 THR A CA 1
ATOM 1340 C C . THR A 1 167 ? -23.323 -2.744 3.438 1.00 82.50 167 THR A C 1
ATOM 1342 O O . THR A 1 167 ? -22.545 -2.458 4.350 1.00 82.50 167 THR A O 1
ATOM 1345 N N . LYS A 1 168 ? -24.623 -2.948 3.683 1.00 79.38 168 LYS A N 1
ATOM 1346 C CA . LYS A 1 168 ? -25.184 -2.905 5.042 1.00 79.38 168 LYS A CA 1
ATOM 1347 C C . LYS A 1 168 ? -24.490 -3.900 5.985 1.00 79.38 168 LYS A C 1
ATOM 1349 O O . LYS A 1 168 ? -24.238 -3.568 7.139 1.00 79.38 168 LYS A O 1
ATOM 1354 N N . THR A 1 169 ? -24.168 -5.095 5.495 1.00 78.56 169 THR A N 1
ATOM 1355 C CA . THR A 1 169 ? -23.473 -6.136 6.265 1.00 78.56 169 THR A CA 1
ATOM 1356 C C . THR A 1 169 ? -22.049 -5.733 6.637 1.00 78.56 169 THR A C 1
ATOM 1358 O O . THR A 1 169 ? -21.612 -6.028 7.750 1.00 78.56 169 THR A O 1
ATOM 1361 N N . ASP A 1 170 ? -21.350 -5.004 5.764 1.00 77.50 170 ASP A N 1
ATOM 1362 C CA . ASP A 1 170 ? -19.997 -4.512 6.052 1.00 77.50 170 ASP A CA 1
ATOM 1363 C C . ASP A 1 170 ? -20.032 -3.464 7.168 1.00 77.50 170 ASP A C 1
ATOM 1365 O O . ASP A 1 170 ? -19.254 -3.537 8.116 1.00 77.50 170 ASP A O 1
ATOM 1369 N N . ILE A 1 171 ? -20.999 -2.540 7.114 1.00 77.44 171 ILE A N 1
ATOM 1370 C CA . ILE A 1 171 ? -21.207 -1.519 8.153 1.00 77.44 171 ILE A CA 1
ATOM 1371 C C . ILE A 1 171 ? -21.530 -2.171 9.502 1.00 77.44 171 ILE A C 1
ATOM 1373 O O . ILE A 1 171 ? -20.948 -1.804 10.521 1.00 77.44 171 ILE A O 1
ATOM 1377 N N . GLU A 1 172 ? -22.426 -3.163 9.520 1.00 78.19 172 GLU A N 1
ATOM 1378 C CA . GLU A 1 172 ? -22.754 -3.908 10.741 1.00 78.19 172 GLU A CA 1
ATOM 1379 C C . GLU A 1 172 ? -21.542 -4.660 11.310 1.00 78.19 172 GLU A C 1
ATOM 1381 O O . GLU A 1 172 ? -21.443 -4.818 12.524 1.00 78.19 172 GLU A O 1
ATOM 1386 N N . THR A 1 173 ? -20.620 -5.118 10.460 1.00 77.62 173 THR A N 1
ATOM 1387 C CA . THR A 1 173 ? -19.399 -5.817 10.889 1.00 77.62 173 THR A CA 1
ATOM 1388 C C . THR A 1 173 ? -18.373 -4.844 11.46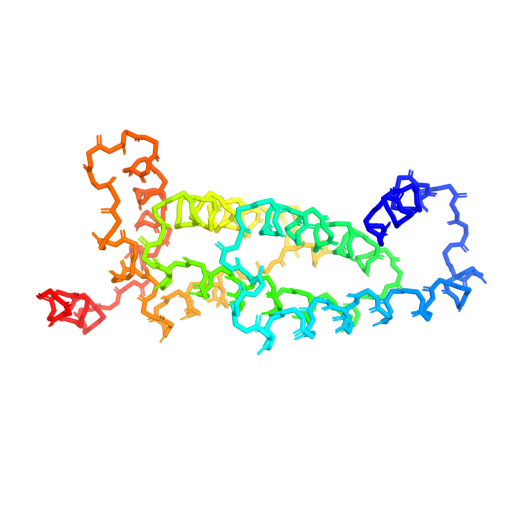5 1.00 77.62 173 THR A C 1
ATOM 1390 O O . THR A 1 173 ? -17.816 -5.115 12.526 1.00 77.62 173 THR A O 1
ATOM 1393 N N . ILE A 1 174 ? -18.181 -3.686 10.825 1.00 76.19 174 ILE A N 1
ATOM 1394 C CA . ILE A 1 174 ? -17.316 -2.610 11.333 1.00 76.19 174 ILE A CA 1
ATOM 1395 C C . ILE A 1 174 ? -17.797 -2.156 12.718 1.00 76.19 174 ILE A C 1
ATOM 1397 O O . ILE A 1 174 ? -16.991 -2.028 13.632 1.00 76.19 174 ILE A O 1
ATOM 1401 N N . TRP A 1 175 ? -19.111 -1.985 12.895 1.00 71.75 175 TRP A N 1
ATOM 1402 C CA . TRP A 1 175 ? -19.701 -1.500 14.148 1.00 71.75 175 TRP A CA 1
ATOM 1403 C C . TRP A 1 175 ? -19.742 -2.546 15.274 1.00 71.75 175 TRP A C 1
ATOM 1405 O O . TRP A 1 175 ? -19.821 -2.198 16.444 1.00 71.75 175 TRP A O 1
ATOM 1415 N N . LYS A 1 176 ? -19.707 -3.843 14.945 1.00 68.50 176 LYS A N 1
ATOM 1416 C CA . LYS A 1 176 ? -19.619 -4.932 15.939 1.00 68.50 176 LYS A CA 1
ATOM 1417 C C . LYS A 1 176 ? -18.190 -5.206 16.415 1.00 68.50 176 LYS A C 1
ATOM 1419 O O . LYS A 1 176 ? -18.018 -5.996 17.337 1.00 68.50 176 LYS A O 1
ATOM 1424 N N . ALA A 1 177 ? -17.189 -4.636 15.745 1.00 58.28 177 ALA A N 1
ATOM 1425 C CA . ALA A 1 177 ? -15.780 -4.778 16.104 1.00 58.28 177 ALA A CA 1
ATOM 1426 C C . ALA A 1 177 ? -15.310 -3.745 17.154 1.00 58.28 177 ALA A C 1
ATOM 1428 O O . ALA A 1 177 ? -14.135 -3.777 17.533 1.00 58.28 177 ALA A O 1
ATOM 1429 N N . GLU A 1 178 ? -16.210 -2.854 17.590 1.00 45.50 178 GLU A N 1
ATOM 1430 C CA . GLU A 1 178 ? -16.095 -1.982 18.774 1.00 45.50 178 GLU A CA 1
ATOM 1431 C C . GLU A 1 178 ? -16.510 -2.725 20.053 1.00 45.50 178 GLU A C 1
ATOM 1433 O O . GLU A 1 178 ? -15.783 -2.591 21.064 1.00 45.50 178 GLU A O 1
#

Secondary structure (DSSP, 8-state):
-HHHHHHHHHHHGGGS-HHHHHHHHHHHHHHHHHHHHHHHHSHHHHTSHHHHHHHHHHHHHHHHHHHHH-GGGHHHHHHHHHHHHHHHHHSS-HHHHHHHHHHHHHHHHHHH-HHHHHTT-S--HHHHHHHHHHTTHHHHHHTS-TT-HHHHHHHHHHHHHHGGG--HHHHHHHHHT-

Radius of gyration: 17.14 Å; chains: 1; bounding box: 47×28×42 Å

pLDDT: mean 85.63, std 8.13, range [45.5, 95.0]

InterPro domains:
  IPR056850 UBP34/UBP24/USP9X/USP9Y-like, ARM repeat region [PF25010] (77-177)